Protein AF-A0A2Z6A7A5-F1 (afdb_monomer)

Radius of gyration: 12.95 Å; Cα contacts (8 Å, |Δi|>4): 27; chains: 1; bounding box: 30×12×32 Å

Structure (mmCIF, N/CA/C/O backbone):
data_AF-A0A2Z6A7A5-F1
#
_entry.id   AF-A0A2Z6A7A5-F1
#
loop_
_atom_site.group_PDB
_atom_site.id
_atom_site.type_symbol
_atom_site.label_atom_id
_atom_site.label_alt_id
_atom_site.label_comp_id
_atom_site.label_asym_id
_atom_site.label_entity_id
_atom_site.label_seq_id
_atom_site.pdbx_PDB_ins_code
_atom_site.Cartn_x
_atom_site.Cartn_y
_atom_site.Cartn_z
_atom_site.occupancy
_atom_site.B_iso_or_equiv
_atom_site.auth_seq_id
_atom_site.auth_comp_id
_atom_site.auth_asym_id
_atom_site.auth_atom_id
_atom_site.pdbx_PDB_model_num
ATOM 1 N N . TRP A 1 1 ? 17.823 4.377 -12.812 1.00 69.00 1 TRP A N 1
ATOM 2 C CA . 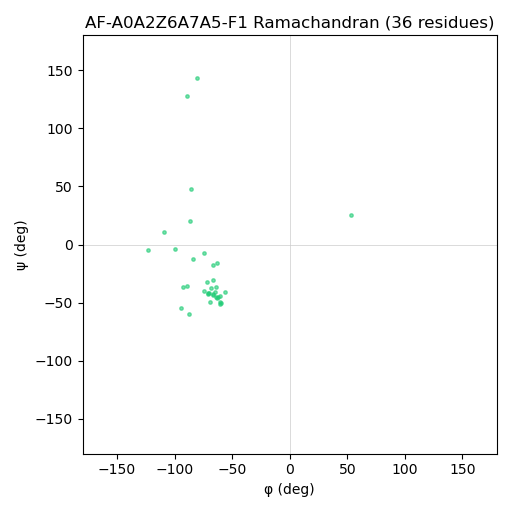TRP A 1 1 ? 16.770 4.119 -11.806 1.00 69.00 1 TRP A CA 1
ATOM 3 C C . TRP A 1 1 ? 15.649 5.147 -11.874 1.00 69.00 1 TRP A C 1
ATOM 5 O O . TRP A 1 1 ? 14.499 4.744 -11.921 1.00 69.00 1 TRP A O 1
ATOM 15 N N . LYS A 1 2 ? 15.939 6.460 -11.884 1.00 79.44 2 LYS A N 1
ATOM 16 C CA . LYS A 1 2 ? 14.936 7.541 -12.002 1.00 79.44 2 LYS A CA 1
ATOM 17 C C . LYS A 1 2 ? 14.594 7.854 -13.474 1.00 79.44 2 LYS A C 1
ATOM 19 O O . LYS A 1 2 ? 14.657 8.996 -13.916 1.00 79.44 2 LYS A O 1
ATOM 24 N N . ASP A 1 3 ? 14.332 6.819 -14.263 1.00 87.81 3 ASP A N 1
ATOM 25 C CA . ASP A 1 3 ? 14.182 6.923 -15.717 1.00 87.81 3 ASP A CA 1
ATOM 26 C C . ASP A 1 3 ? 12.779 7.420 -16.105 1.00 87.81 3 ASP A C 1
ATOM 28 O O . ASP A 1 3 ? 11.789 7.034 -15.485 1.00 87.81 3 ASP A O 1
ATOM 32 N N . ARG A 1 4 ? 12.662 8.249 -17.154 1.00 87.12 4 ARG A N 1
ATOM 33 C CA . ARG A 1 4 ? 11.399 8.935 -17.525 1.00 87.12 4 ARG A CA 1
ATOM 34 C C . ARG A 1 4 ? 10.248 8.004 -17.926 1.00 87.12 4 ARG A C 1
ATOM 36 O O . ARG A 1 4 ? 9.113 8.454 -17.992 1.00 87.12 4 ARG A O 1
ATOM 43 N N . GLN A 1 5 ? 10.539 6.742 -18.226 1.00 85.81 5 GLN A N 1
ATOM 44 C CA . GLN A 1 5 ? 9.542 5.743 -18.613 1.00 85.81 5 GLN A CA 1
ATOM 45 C C . GLN A 1 5 ? 8.955 5.042 -17.386 1.00 85.81 5 GLN A C 1
ATOM 47 O O . GLN A 1 5 ? 7.760 5.119 -17.137 1.00 85.81 5 GLN A O 1
ATOM 52 N N . TRP A 1 6 ? 9.801 4.385 -16.595 1.00 87.94 6 TRP A N 1
ATOM 53 C CA . TRP A 1 6 ? 9.345 3.496 -15.526 1.00 87.94 6 TRP A CA 1
ATOM 54 C C . TRP A 1 6 ? 9.141 4.210 -14.195 1.00 87.94 6 TRP A C 1
ATOM 56 O O . TRP A 1 6 ? 8.202 3.898 -13.464 1.00 87.94 6 TRP A O 1
ATOM 66 N N . TRP A 1 7 ? 9.981 5.199 -13.886 1.00 89.38 7 TRP A N 1
ATOM 67 C CA . TRP A 1 7 ? 9.918 5.902 -12.609 1.00 89.38 7 TRP A CA 1
ATOM 68 C C . TRP A 1 7 ? 8.576 6.615 -12.362 1.00 89.38 7 TRP A C 1
ATOM 70 O O . TRP A 1 7 ? 7.995 6.392 -11.297 1.00 89.38 7 TRP A O 1
ATOM 80 N N . PRO A 1 8 ? 8.033 7.426 -13.296 1.00 90.38 8 PRO A N 1
ATOM 81 C CA . PRO A 1 8 ? 6.758 8.107 -13.073 1.00 90.38 8 PRO A CA 1
ATOM 82 C C . PRO A 1 8 ? 5.546 7.175 -13.182 1.00 90.38 8 PRO A C 1
ATOM 84 O O . PRO A 1 8 ? 4.445 7.609 -12.881 1.00 90.38 8 PRO A O 1
ATOM 87 N N . VAL A 1 9 ? 5.725 5.919 -13.597 1.00 90.50 9 VAL A N 1
ATOM 88 C CA . VAL A 1 9 ? 4.637 4.937 -13.682 1.00 90.50 9 VAL A CA 1
ATOM 89 C C . VAL A 1 9 ? 4.579 4.110 -12.404 1.00 90.50 9 VAL A C 1
ATOM 91 O O . VAL A 1 9 ? 3.560 4.083 -11.725 1.00 90.50 9 VAL A O 1
ATOM 94 N N . VAL A 1 10 ? 5.690 3.480 -12.024 1.00 89.94 10 VAL A N 1
ATOM 95 C CA . VAL A 1 10 ? 5.715 2.543 -10.892 1.00 89.94 10 VAL A CA 1
ATOM 96 C C . VAL A 1 10 ? 5.561 3.271 -9.554 1.00 89.94 10 VAL A C 1
ATOM 98 O O . VAL A 1 10 ? 4.794 2.837 -8.698 1.00 89.94 10 VAL A O 1
ATOM 101 N N . THR A 1 11 ? 6.247 4.403 -9.380 1.00 90.06 11 THR A N 1
ATOM 102 C CA . THR A 1 11 ? 6.276 5.135 -8.102 1.00 90.06 11 THR A CA 1
ATOM 103 C C . THR A 1 11 ? 4.888 5.596 -7.630 1.00 90.06 11 THR A C 1
ATOM 105 O O . THR A 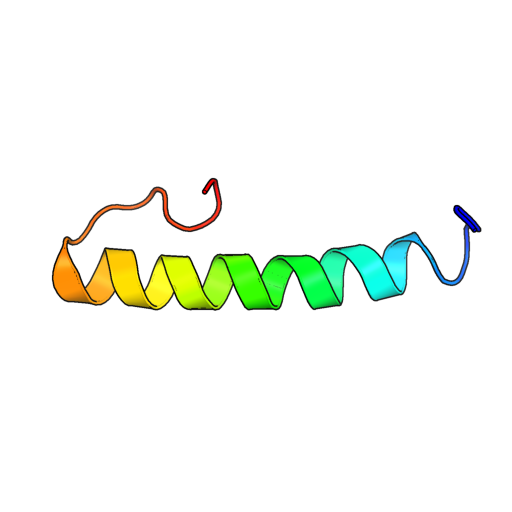1 11 ? 4.543 5.305 -6.485 1.00 90.06 11 THR A O 1
ATOM 108 N N . PRO A 1 12 ? 4.056 6.273 -8.449 1.00 89.62 12 PRO A N 1
ATOM 109 C CA . PRO A 1 12 ? 2.737 6.704 -7.988 1.00 89.62 12 PRO A CA 1
ATOM 110 C C . PRO A 1 12 ? 1.746 5.547 -7.820 1.00 89.62 12 PRO A C 1
ATOM 112 O O . PRO A 1 12 ? 0.925 5.613 -6.913 1.00 89.62 12 PRO A O 1
ATOM 115 N N . ILE A 1 13 ? 1.827 4.483 -8.632 1.00 91.44 13 ILE A N 1
ATOM 116 C CA . ILE A 1 13 ? 0.933 3.314 -8.511 1.00 91.44 13 ILE A CA 1
ATOM 117 C C . ILE A 1 13 ? 1.154 2.604 -7.171 1.00 91.44 13 ILE A C 1
ATOM 119 O O . ILE A 1 13 ? 0.207 2.273 -6.457 1.00 91.44 13 ILE A O 1
ATOM 123 N N . VAL A 1 14 ? 2.413 2.395 -6.794 1.00 91.62 14 VAL A N 1
ATOM 124 C CA . VAL A 1 14 ? 2.724 1.778 -5.502 1.00 91.62 14 VAL A CA 1
ATOM 125 C C . VAL A 1 14 ? 2.391 2.746 -4.359 1.00 91.62 14 VAL A C 1
ATOM 127 O O . VAL A 1 14 ? 1.770 2.339 -3.378 1.00 91.62 14 VAL A O 1
ATOM 130 N N . GLY A 1 15 ? 2.712 4.036 -4.512 1.00 91.44 15 GLY A N 1
ATOM 131 C CA . GLY A 1 15 ? 2.439 5.061 -3.499 1.00 91.44 15 GLY A CA 1
ATOM 132 C C . GLY A 1 15 ? 0.951 5.234 -3.175 1.00 91.44 15 GLY A C 1
ATOM 133 O O . GLY A 1 15 ? 0.578 5.259 -2.003 1.00 91.44 15 GLY A O 1
ATOM 134 N N . ILE A 1 16 ? 0.077 5.277 -4.188 1.00 92.50 16 ILE A N 1
ATOM 135 C CA . ILE A 1 16 ? -1.364 5.484 -3.972 1.00 92.50 16 ILE A CA 1
ATOM 136 C C . ILE A 1 16 ? -2.019 4.310 -3.238 1.00 92.50 16 ILE A C 1
ATOM 138 O O . ILE A 1 16 ? -2.962 4.513 -2.477 1.00 92.50 16 ILE A O 1
ATOM 142 N N . THR A 1 17 ? -1.501 3.093 -3.418 1.00 92.38 17 THR A N 1
ATOM 143 C CA . THR A 1 17 ? -2.040 1.891 -2.767 1.00 92.38 17 THR A CA 1
ATOM 144 C C . THR A 1 17 ? -1.861 1.972 -1.248 1.00 92.38 17 THR A C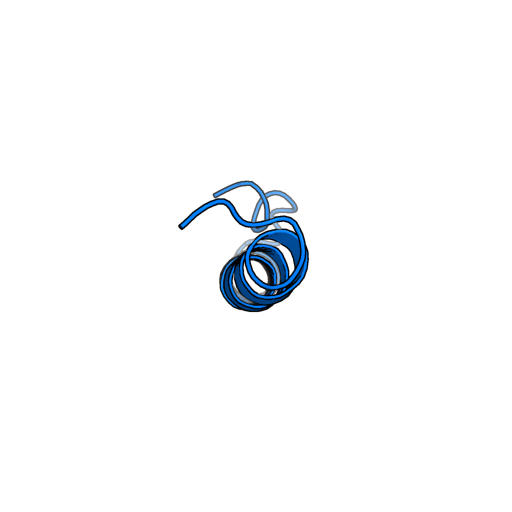 1
ATOM 146 O O . THR A 1 17 ? -2.786 1.676 -0.492 1.00 92.38 17 THR A O 1
ATOM 149 N N . TYR A 1 18 ? -0.701 2.460 -0.798 1.00 88.81 18 TYR A N 1
ATOM 150 C CA . TYR A 1 18 ? -0.408 2.684 0.619 1.00 88.81 18 TYR A CA 1
ATOM 151 C C . TYR A 1 18 ? -1.239 3.834 1.207 1.00 88.81 18 TYR A C 1
ATOM 153 O O . 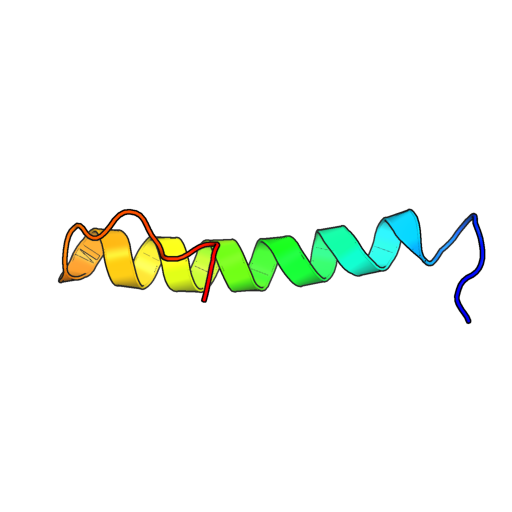TYR A 1 18 ? -1.939 3.636 2.203 1.00 88.81 18 TYR A O 1
ATOM 161 N N . CYS A 1 19 ? -1.259 4.996 0.538 1.00 89.38 19 CYS A N 1
ATOM 162 C CA . CYS A 1 19 ? -2.089 6.133 0.946 1.00 89.38 19 CYS A CA 1
ATOM 163 C C . CYS A 1 19 ? -3.572 5.744 1.049 1.00 89.38 19 CYS A C 1
ATOM 165 O O . CYS A 1 19 ? -4.256 6.142 1.986 1.00 89.38 19 CYS A O 1
ATOM 167 N N . SER A 1 20 ? -4.083 4.942 0.110 1.00 89.38 20 SER A N 1
ATOM 168 C CA . SER A 1 20 ? -5.479 4.495 0.109 1.00 89.38 20 SER A CA 1
ATOM 169 C C . SER A 1 20 ? -5.797 3.568 1.286 1.00 89.38 20 SER A C 1
ATOM 171 O O . SER A 1 20 ? -6.830 3.752 1.934 1.00 89.38 20 SER A O 1
ATOM 173 N N . ALA A 1 21 ? -4.905 2.628 1.614 1.00 89.06 21 ALA A N 1
ATOM 174 C CA . ALA A 1 21 ? -5.091 1.714 2.741 1.00 89.06 21 ALA A CA 1
ATOM 175 C C . ALA A 1 21 ? -5.153 2.458 4.087 1.00 89.06 21 ALA A C 1
ATOM 177 O O . ALA A 1 21 ? -6.051 2.207 4.897 1.00 89.06 21 ALA A O 1
ATOM 178 N N . ILE A 1 22 ? -4.248 3.419 4.307 1.00 89.88 22 ILE A N 1
ATOM 179 C CA . ILE A 1 22 ? -4.254 4.245 5.523 1.00 89.88 22 ILE A CA 1
ATOM 180 C C . ILE A 1 22 ? -5.487 5.135 5.549 1.00 89.88 22 ILE A C 1
ATOM 182 O O . ILE A 1 22 ? -6.147 5.233 6.579 1.00 89.88 22 ILE A O 1
ATOM 186 N N . MET A 1 23 ? -5.840 5.751 4.423 1.00 89.00 23 MET A N 1
ATOM 187 C CA . MET A 1 23 ? -7.001 6.629 4.352 1.00 89.00 23 MET A CA 1
ATOM 188 C C . MET A 1 23 ? -8.306 5.878 4.620 1.00 89.00 23 MET A C 1
ATOM 190 O O . MET A 1 23 ? -9.155 6.405 5.331 1.00 89.00 23 MET A O 1
ATOM 194 N N . TYR A 1 24 ? -8.432 4.626 4.170 1.00 87.69 24 TYR A N 1
ATOM 195 C CA . TYR A 1 24 ? -9.538 3.749 4.555 1.00 87.69 24 TYR A CA 1
ATOM 196 C C . TYR A 1 24 ? -9.562 3.501 6.070 1.00 87.69 24 TYR A C 1
ATOM 198 O O . TYR A 1 24 ? -10.585 3.731 6.716 1.00 87.69 24 TYR A O 1
ATOM 206 N N . TYR A 1 25 ? -8.436 3.100 6.663 1.00 86.50 25 TYR A N 1
ATOM 207 C CA . TYR A 1 25 ? -8.367 2.798 8.094 1.00 86.50 25 TYR A CA 1
ATOM 208 C C . TYR A 1 25 ? -8.650 4.028 8.974 1.00 86.50 25 TYR A C 1
ATOM 210 O O . TYR A 1 25 ? -9.453 3.956 9.908 1.00 86.50 25 TYR A O 1
ATOM 218 N N . LEU A 1 26 ? -8.035 5.170 8.655 1.00 86.44 26 LEU A N 1
ATOM 219 C CA . LEU A 1 26 ? -8.169 6.418 9.409 1.00 86.44 26 LEU A CA 1
ATOM 220 C C . LEU A 1 26 ? -9.579 7.009 9.286 1.00 86.44 26 LEU A C 1
ATOM 222 O O . LEU A 1 26 ? -10.126 7.537 10.256 1.00 86.44 26 LEU A O 1
ATOM 226 N N . TRP A 1 27 ? -10.185 6.902 8.103 1.00 88.00 27 TRP A N 1
ATOM 227 C CA . TRP A 1 27 ? -11.520 7.433 7.847 1.00 88.00 27 TRP A CA 1
ATOM 228 C C . TRP A 1 27 ? -12.623 6.590 8.484 1.00 88.00 27 TRP A C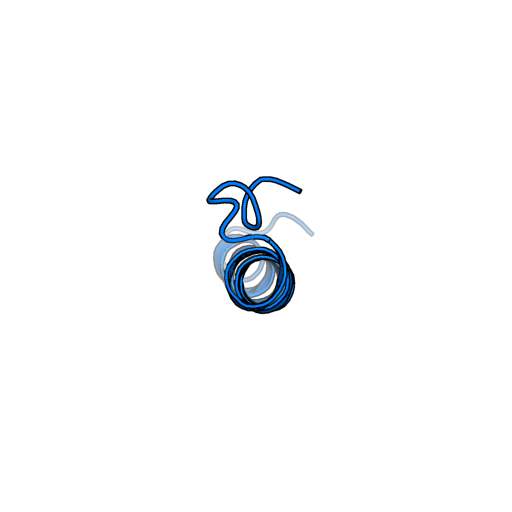 1
ATOM 230 O O . TRP A 1 27 ? -13.576 7.152 9.026 1.00 88.00 27 TRP A O 1
ATOM 240 N N . VAL A 1 28 ? -12.497 5.260 8.436 1.00 87.75 28 VAL A N 1
ATOM 241 C CA . VAL A 1 28 ? -13.497 4.341 8.998 1.00 87.75 28 VAL A CA 1
ATOM 242 C C . VAL A 1 28 ? -13.481 4.365 10.526 1.00 87.75 28 VAL A C 1
ATOM 244 O O . VAL A 1 28 ? -14.548 4.391 11.131 1.00 87.75 28 VAL A O 1
ATOM 247 N N . ASN A 1 29 ? -12.303 4.403 11.156 1.00 86.44 29 ASN A N 1
ATOM 248 C CA . ASN A 1 29 ? -12.201 4.289 12.616 1.00 86.44 29 ASN A CA 1
ATOM 249 C C . ASN A 1 29 ? -12.202 5.640 13.341 1.00 86.44 29 ASN A C 1
ATOM 251 O O . ASN A 1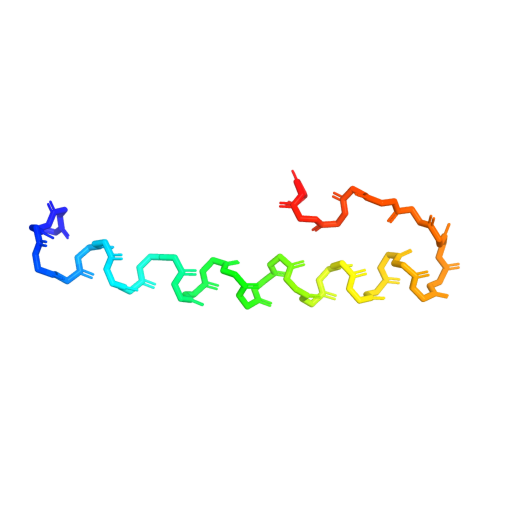 29 ? -12.772 5.753 14.422 1.00 86.44 29 ASN A O 1
ATOM 255 N N . TYR A 1 30 ? -11.578 6.667 12.757 1.00 84.88 30 TYR A N 1
ATOM 256 C CA . TYR A 1 30 ? -11.339 7.946 13.440 1.00 84.88 30 TYR A CA 1
ATOM 257 C C . TYR A 1 30 ? -11.932 9.151 12.702 1.00 84.88 30 TYR A C 1
ATOM 259 O O . TYR A 1 30 ? -11.880 10.268 13.211 1.00 84.88 30 TYR A O 1
ATOM 267 N N . ARG A 1 31 ? -12.499 8.946 11.502 1.00 82.00 31 ARG A N 1
ATOM 268 C CA . ARG A 1 31 ? -13.032 10.006 10.627 1.00 82.00 31 ARG A CA 1
ATOM 269 C C . ARG A 1 31 ? -12.018 11.125 10.332 1.00 82.00 31 ARG A C 1
ATOM 271 O O . ARG A 1 31 ? -12.398 12.253 10.028 1.00 82.00 31 ARG A O 1
ATOM 278 N N . GLN A 1 32 ? -10.721 10.818 10.407 1.00 82.50 32 GLN A N 1
ATOM 279 C CA . GLN A 1 32 ? -9.647 11.791 10.205 1.00 82.50 32 GLN A CA 1
ATOM 280 C C . GLN A 1 32 ? -9.254 11.872 8.716 1.00 82.50 32 GLN A C 1
ATOM 282 O O . GLN A 1 32 ? -8.938 10.842 8.118 1.00 82.50 32 GLN A O 1
ATOM 287 N N . PRO A 1 33 ? -9.224 13.070 8.101 1.00 79.44 33 PRO A N 1
ATOM 288 C CA . PRO A 1 33 ? -9.013 13.235 6.658 1.00 79.44 33 PRO A CA 1
ATOM 289 C C . PRO A 1 33 ? -7.535 13.309 6.215 1.00 79.44 33 PRO A C 1
ATOM 291 O O . PRO A 1 33 ? -7.253 13.811 5.132 1.00 79.44 33 PRO A O 1
ATOM 294 N N . PHE A 1 34 ? -6.576 12.827 7.015 1.00 82.81 34 PHE A N 1
ATOM 295 C CA . PHE A 1 34 ? -5.131 12.993 6.745 1.00 82.81 34 PHE A CA 1
ATOM 296 C C . PHE A 1 34 ? -4.405 11.701 6.339 1.00 82.81 34 PHE A C 1
ATOM 298 O O . PHE A 1 34 ? -3.180 11.675 6.285 1.00 82.81 34 PHE A O 1
ATOM 305 N N . GLY A 1 35 ? -5.135 10.621 6.046 1.00 77.19 35 GLY A N 1
ATOM 306 C CA . GLY A 1 35 ? -4.535 9.305 5.796 1.00 77.19 35 GLY A CA 1
ATOM 307 C C . GLY A 1 35 ? -3.668 9.193 4.534 1.00 77.19 35 GLY A C 1
ATOM 308 O O . GLY A 1 35 ? -2.866 8.279 4.449 1.00 77.19 35 GLY A O 1
ATOM 309 N N . 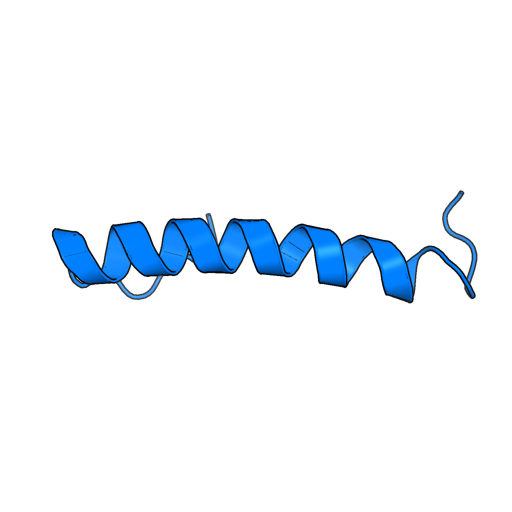ALA A 1 36 ? -3.779 10.120 3.578 1.00 77.38 36 ALA A N 1
ATOM 310 C CA . ALA A 1 36 ? -2.883 10.174 2.417 1.00 77.38 36 ALA A CA 1
ATOM 311 C C . ALA A 1 36 ? -1.561 10.915 2.670 1.00 77.38 36 ALA A C 1
ATOM 313 O O . ALA A 1 36 ? -0.674 10.851 1.823 1.00 77.38 36 ALA A O 1
ATOM 314 N N . ALA A 1 37 ? -1.440 11.643 3.783 1.00 78.69 37 ALA A N 1
ATOM 315 C CA . ALA A 1 37 ? -0.249 12.423 4.123 1.00 78.69 37 ALA A CA 1
ATOM 316 C C . ALA A 1 37 ? 0.675 11.720 5.139 1.00 78.69 37 ALA A C 1
ATOM 318 O O . ALA A 1 37 ? 1.732 12.262 5.461 1.00 78.69 37 ALA A O 1
ATOM 319 N N . LEU A 1 38 ? 0.258 10.552 5.644 1.00 63.19 38 LEU A N 1
A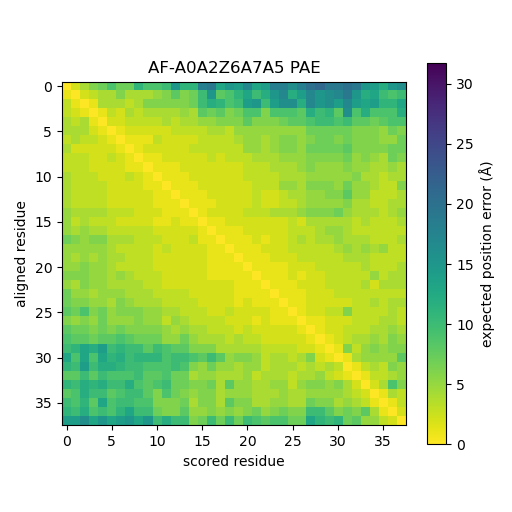TOM 320 C CA . LEU A 1 38 ? 1.003 9.666 6.547 1.00 63.19 38 LEU A CA 1
ATOM 321 C C . LEU A 1 38 ? 1.665 8.536 5.750 1.00 63.19 38 LEU A C 1
ATOM 323 O O . LEU A 1 38 ? 2.804 8.165 6.106 1.00 63.19 38 LEU A O 1
#

Organism: NCBI:txid198431

Sequence (38 aa):
WKDRQWWPVVTPIVGITYCSAIMYYLWVNYRQPFGAAL

Secondary structure (DSSP, 8-state):
---TTTHHHHHHHHHHHHHHHHHHHHHHHH--TTTT--

Mean predicted aligned error: 4.81 Å

Foldseek 3Di:
DCDPPVNVPPVVVVLVVQLVVQCVVCCVPPVDRCSSVD

Solvent-accessible surface area (backbone atoms only — not comparable to full-atom values): 2249 Å² total; per-residu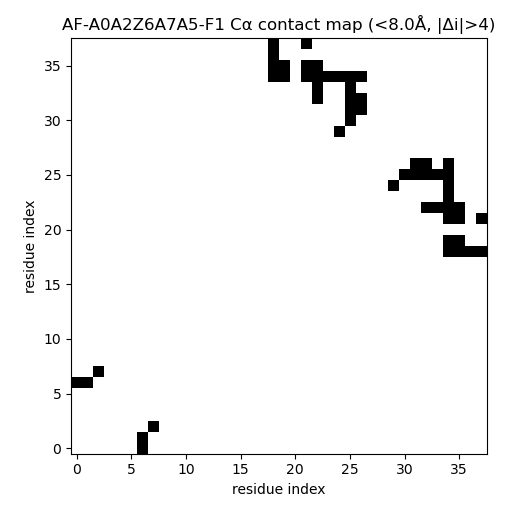e (Å²): 126,89,39,89,74,57,35,76,51,53,52,55,59,58,48,50,55,55,26,48,54,39,29,50,55,32,38,74,75,67,67,43,92,55,24,70,81,111

InterPro domains:
  IPR003393 Ammonia monooxygenase/particulate methane monooxygenase, subunit A [PF02461] (1-38)
  IPR037001 Ammonia/particulate methane monooxygenase, subunit A superfamily [G3DSA:1.20.1450.10] (1-38)

pLDDT: mean 85.86, std 6.27, range [63.19, 92.5]